Protein AF-A0A7C1CVV2-F1 (afdb_monomer_lite)

Foldseek 3Di:
DPVVVLQVVLCVVVVAHEAEDEDDDPPPFWAWKWDQDDRYIYIYGHCDDPPDPCPPVSVVVSSVCSSPPSFIWTWTDDPNDIDIGTDDPPPPDDPPD

pLDDT: mean 83.81, std 15.2, range [47.41, 96.69]

Radius of gyration: 14.9 Å; chains: 1; bounding box: 42×37×34 Å

Secondary structure (DSSP, 8-state):
--HHHHHHHHHHHHTSEEEEEE---S-TTEEEEEEE-SSEEEEEE----TT---HHHHHHHHHHHHHHH---EEEEEETTEEEEEE-----------

Sequence (97 aa):
MEIDRRIAHIEARLGKRLIVREVRTPERTLRGRVEVRASTVLIEYCAELPGYFWGYELLEELLDWVESTDRSACFYEHNGRLLRIPAIIVEPEGRDG

Structure (mmCIF, N/CA/C/O backbone):
data_AF-A0A7C1CVV2-F1
#
_entry.id   AF-A0A7C1CVV2-F1
#
loop_
_atom_site.group_PDB
_atom_site.id
_atom_site.type_symbol
_atom_site.label_atom_id
_atom_site.label_alt_id
_atom_site.label_comp_id
_atom_site.label_asym_id
_atom_site.label_entity_id
_atom_site.label_seq_id
_atom_site.pdbx_PDB_ins_code
_atom_site.Cartn_x
_atom_site.Cartn_y
_atom_site.Cartn_z
_atom_site.occupancy
_atom_site.B_iso_or_equiv
_atom_site.auth_seq_id
_atom_site.auth_comp_id
_atom_site.auth_asym_id
_atom_site.auth_atom_id
_atom_site.pdbx_PDB_model_num
ATOM 1 N N . MET A 1 1 ? 13.281 -10.717 7.517 1.00 55.81 1 MET A N 1
ATOM 2 C CA . MET A 1 1 ? 12.156 -11.293 8.287 1.00 55.81 1 MET A CA 1
ATOM 3 C C . MET A 1 1 ? 11.159 -11.799 7.266 1.00 55.81 1 MET A C 1
ATOM 5 O O . MET A 1 1 ? 10.868 -11.058 6.345 1.00 55.81 1 MET A O 1
ATOM 9 N N . GLU A 1 2 ? 10.734 -13.057 7.356 1.00 82.12 2 GLU A N 1
ATOM 10 C CA . GLU A 1 2 ? 9.747 -13.646 6.436 1.00 82.12 2 GLU A CA 1
ATOM 11 C C . GLU A 1 2 ? 8.489 -12.756 6.409 1.00 82.12 2 GLU A C 1
ATOM 13 O O . GLU A 1 2 ? 7.961 -12.443 7.480 1.00 82.12 2 GLU A O 1
ATOM 18 N N . ILE A 1 3 ? 8.076 -12.277 5.225 1.00 81.62 3 ILE A N 1
ATOM 19 C CA . ILE A 1 3 ? 6.982 -11.297 5.044 1.00 81.62 3 ILE A CA 1
ATOM 20 C C . ILE A 1 3 ? 5.730 -11.706 5.831 1.00 81.6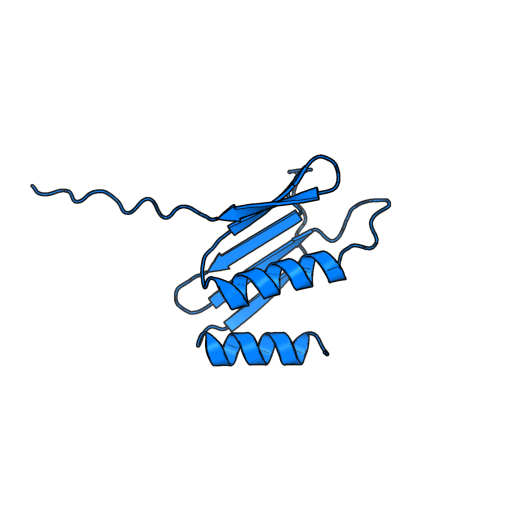2 3 ILE A C 1
ATOM 22 O O . ILE A 1 3 ? 5.109 -10.864 6.475 1.00 81.62 3 ILE A O 1
ATOM 26 N N . ASP A 1 4 ? 5.420 -13.000 5.870 1.00 86.31 4 ASP A N 1
ATOM 27 C CA . ASP A 1 4 ? 4.260 -13.540 6.582 1.00 86.31 4 ASP A CA 1
ATOM 28 C C . ASP A 1 4 ? 4.292 -13.256 8.089 1.00 86.31 4 ASP A C 1
ATOM 30 O O . ASP A 1 4 ? 3.272 -12.911 8.686 1.00 86.31 4 ASP A O 1
ATOM 34 N N . ARG A 1 5 ? 5.473 -13.315 8.722 1.00 90.88 5 ARG A N 1
ATOM 35 C CA . ARG A 1 5 ? 5.616 -12.967 10.148 1.00 90.88 5 ARG A CA 1
ATOM 36 C C . ARG A 1 5 ? 5.370 -11.487 10.385 1.00 90.88 5 ARG A C 1
ATOM 38 O O . ARG A 1 5 ? 4.797 -1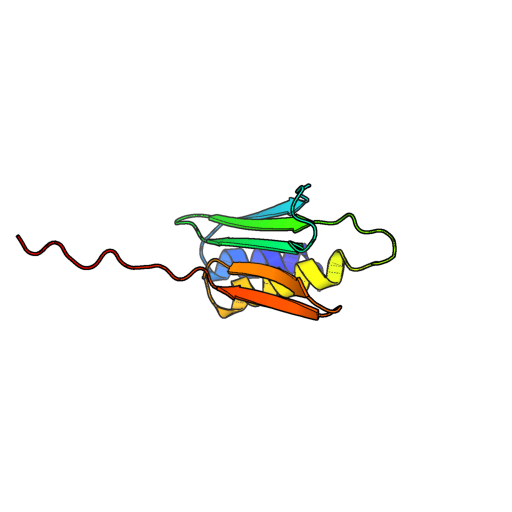1.112 11.406 1.00 90.88 5 ARG A O 1
ATOM 45 N N . ARG A 1 6 ? 5.815 -10.651 9.447 1.00 91.38 6 ARG A N 1
ATOM 46 C CA . ARG A 1 6 ? 5.622 -9.205 9.510 1.00 91.38 6 ARG A CA 1
ATOM 47 C C . ARG A 1 6 ? 4.149 -8.841 9.333 1.00 91.38 6 ARG A C 1
ATOM 49 O O . ARG A 1 6 ? 3.632 -8.040 10.104 1.00 91.38 6 ARG A O 1
ATOM 56 N N . ILE A 1 7 ? 3.463 -9.481 8.387 1.00 91.88 7 ILE A N 1
ATO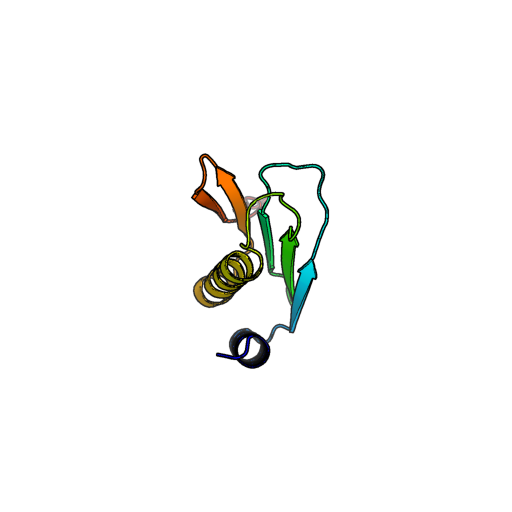M 57 C CA . ILE A 1 7 ? 2.017 -9.334 8.195 1.00 91.88 7 ILE A CA 1
ATOM 58 C C . ILE A 1 7 ? 1.278 -9.714 9.480 1.00 91.88 7 ILE A C 1
ATOM 60 O O . ILE A 1 7 ? 0.543 -8.886 10.010 1.00 91.88 7 ILE A O 1
ATOM 64 N N . ALA A 1 8 ? 1.544 -10.899 10.040 1.00 93.56 8 ALA A N 1
ATOM 65 C CA . ALA A 1 8 ? 0.898 -11.351 11.272 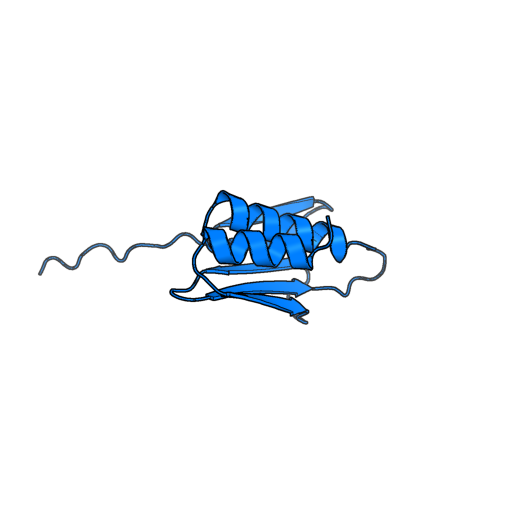1.00 93.56 8 ALA A CA 1
ATOM 66 C C . ALA A 1 8 ? 1.142 -10.396 12.457 1.00 93.56 8 ALA A C 1
ATOM 68 O O . ALA A 1 8 ? 0.238 -10.138 13.253 1.00 93.56 8 ALA A O 1
ATOM 69 N N . HIS A 1 9 ? 2.350 -9.832 12.564 1.00 93.75 9 HIS A N 1
ATOM 70 C CA . HIS A 1 9 ? 2.667 -8.827 13.578 1.00 93.75 9 HIS A CA 1
ATOM 71 C C . HIS A 1 9 ? 1.826 -7.554 13.414 1.00 93.75 9 HIS A C 1
ATOM 73 O O . HIS A 1 9 ? 1.240 -7.065 14.383 1.00 93.75 9 HIS A O 1
ATOM 79 N N . ILE A 1 10 ? 1.736 -7.031 12.190 1.00 93.50 10 ILE A N 1
ATOM 80 C CA . ILE A 1 10 ? 0.959 -5.825 11.895 1.00 93.50 10 ILE A CA 1
ATOM 81 C C . ILE A 1 10 ? -0.537 -6.074 12.134 1.00 93.50 10 ILE A C 1
ATOM 83 O O . ILE A 1 10 ? -1.195 -5.222 12.732 1.00 93.50 10 ILE A O 1
ATOM 87 N N . GLU A 1 11 ? -1.064 -7.236 11.735 1.00 95.44 11 GLU A N 1
ATOM 88 C CA . GLU A 1 11 ? -2.458 -7.620 11.988 1.00 95.44 11 GLU A CA 1
ATOM 89 C C . GLU A 1 11 ? -2.776 -7.646 13.486 1.00 95.44 11 GLU A C 1
ATOM 91 O O . GLU A 1 11 ? -3.760 -7.044 13.920 1.00 95.44 11 GLU A O 1
ATOM 96 N N . ALA A 1 12 ? -1.920 -8.286 14.290 1.00 94.56 12 ALA A N 1
ATOM 97 C CA . ALA A 1 12 ? -2.089 -8.363 15.739 1.00 94.56 12 ALA A CA 1
ATOM 98 C C . ALA A 1 12 ? -2.048 -6.980 16.405 1.00 94.56 12 ALA A C 1
ATOM 100 O O . ALA A 1 12 ? -2.830 -6.707 17.314 1.00 94.56 12 ALA A O 1
ATOM 101 N N . ARG A 1 13 ? -1.161 -6.093 15.937 1.00 94.00 13 ARG A N 1
ATOM 102 C CA . ARG A 1 13 ? -1.022 -4.728 16.460 1.00 94.00 13 ARG A CA 1
ATOM 103 C C . ARG A 1 13 ? -2.218 -3.841 16.109 1.00 94.00 13 ARG A C 1
ATOM 105 O O . ARG A 1 13 ? -2.649 -3.054 16.945 1.00 94.00 13 ARG A O 1
ATOM 112 N N . LEU A 1 14 ? -2.731 -3.940 14.882 1.00 92.31 14 LEU A N 1
ATOM 113 C CA . LEU A 1 14 ? -3.846 -3.115 14.408 1.00 92.31 14 LEU A CA 1
ATOM 114 C C . LEU A 1 14 ? -5.222 -3.681 14.776 1.00 92.31 14 LEU A C 1
ATOM 116 O O . LEU A 1 14 ? -6.209 -2.953 14.706 1.00 92.31 14 LEU A O 1
ATOM 120 N N . GLY A 1 15 ? -5.315 -4.973 15.105 1.00 95.12 15 GLY A N 1
ATOM 121 C CA . GLY A 1 15 ? -6.597 -5.669 15.244 1.00 95.12 15 GLY A CA 1
ATOM 122 C C . GLY A 1 15 ? -7.379 -5.750 13.925 1.00 95.12 15 GLY A C 1
ATOM 123 O O . GLY A 1 15 ? -8.600 -5.899 13.936 1.00 95.12 15 GLY A O 1
ATOM 124 N N . LYS A 1 16 ? -6.689 -5.618 12.785 1.00 95.06 16 LYS A N 1
ATOM 125 C CA . LYS A 1 16 ? -7.260 -5.602 11.431 1.00 95.06 16 LYS A CA 1
ATOM 126 C C . LYS A 1 16 ? -6.590 -6.672 10.590 1.00 95.06 16 LYS A C 1
ATOM 128 O O . LYS A 1 16 ? -5.390 -6.889 10.715 1.00 95.06 16 LYS A O 1
ATOM 133 N N . ARG A 1 17 ? -7.343 -7.282 9.677 1.00 96.31 17 ARG A N 1
ATOM 134 C CA . ARG A 1 17 ? -6.779 -8.226 8.708 1.00 96.31 17 ARG A CA 1
ATOM 135 C C . ARG A 1 17 ? -6.055 -7.483 7.588 1.00 96.31 17 ARG A C 1
ATOM 137 O O . ARG A 1 17 ? -6.625 -6.559 7.008 1.00 96.31 17 ARG A O 1
ATOM 144 N N . LEU A 1 18 ? -4.851 -7.908 7.238 1.00 95.62 18 LEU A N 1
ATOM 145 C CA . LEU A 1 18 ? -4.099 -7.398 6.100 1.00 95.62 18 LEU A CA 1
ATOM 146 C C . LEU A 1 18 ? -4.418 -8.242 4.864 1.00 95.62 18 LEU A C 1
ATOM 148 O O . LEU A 1 18 ? -4.360 -9.470 4.880 1.00 95.62 18 LEU A O 1
ATOM 152 N N . ILE A 1 19 ? -4.768 -7.573 3.771 1.00 94.81 19 ILE A N 1
ATOM 153 C CA . ILE A 1 19 ? -4.990 -8.198 2.469 1.00 94.81 19 ILE A CA 1
ATOM 154 C C . ILE A 1 19 ? -3.971 -7.593 1.518 1.00 94.81 19 ILE A C 1
ATOM 156 O O . ILE A 1 19 ? -4.076 -6.419 1.179 1.00 94.81 19 ILE A O 1
ATOM 160 N N . VAL A 1 20 ? -2.996 -8.390 1.096 1.00 92.19 20 VAL A N 1
ATOM 161 C CA . VAL A 1 20 ? -1.954 -7.973 0.155 1.00 92.19 20 VAL A CA 1
ATOM 162 C C . VAL A 1 20 ? -2.268 -8.573 -1.209 1.00 92.19 20 VAL A C 1
ATOM 164 O O . VAL A 1 20 ? -2.480 -9.782 -1.312 1.00 92.19 20 VAL A O 1
ATOM 167 N N . ARG A 1 21 ? -2.322 -7.748 -2.257 1.00 91.31 21 ARG A N 1
ATOM 168 C CA . ARG A 1 21 ? -2.514 -8.240 -3.625 1.00 91.31 21 ARG A CA 1
ATOM 169 C C . ARG A 1 21 ? -1.778 -7.417 -4.665 1.00 91.31 21 ARG A C 1
ATOM 171 O O . ARG A 1 21 ? -1.652 -6.199 -4.552 1.00 91.31 21 ARG A O 1
ATOM 178 N N . GLU A 1 22 ? -1.375 -8.103 -5.719 1.00 89.75 22 GLU A N 1
ATOM 179 C CA . GLU A 1 22 ? -0.901 -7.464 -6.934 1.00 89.75 22 GLU A CA 1
ATOM 180 C C . GLU A 1 22 ? -2.085 -6.920 -7.747 1.00 89.75 22 GLU A C 1
ATOM 182 O O . GLU A 1 22 ? -3.140 -7.557 -7.839 1.00 89.75 22 GLU A O 1
ATOM 187 N N . VAL A 1 23 ? -1.916 -5.741 -8.345 1.00 88.88 23 VAL A N 1
ATOM 188 C CA . VAL A 1 23 ? -2.901 -5.121 -9.235 1.00 88.88 23 VAL A CA 1
ATOM 189 C C . VAL A 1 23 ? -2.254 -4.631 -10.525 1.00 88.88 23 VAL A C 1
ATOM 191 O O . VAL A 1 23 ? -1.090 -4.236 -10.557 1.00 88.88 23 VAL A O 1
ATOM 194 N N . ARG A 1 24 ? -3.050 -4.607 -11.597 1.00 86.19 24 ARG A N 1
ATOM 195 C CA . ARG A 1 24 ? -2.712 -3.933 -12.853 1.00 86.19 24 ARG A CA 1
ATOM 196 C C . ARG A 1 24 ? -3.537 -2.662 -12.971 1.00 86.19 24 ARG A C 1
ATOM 198 O O . ARG A 1 24 ? -4.751 -2.691 -12.779 1.00 86.19 24 ARG A O 1
ATOM 205 N N . THR A 1 25 ? -2.884 -1.561 -13.314 1.00 84.81 25 THR A N 1
ATOM 206 C CA . THR A 1 25 ? -3.513 -0.244 -13.457 1.00 84.81 25 THR A CA 1
ATOM 207 C C . THR A 1 25 ? -3.022 0.442 -14.734 1.00 84.81 25 THR A C 1
ATOM 209 O O . THR A 1 25 ? -1.852 0.294 -15.089 1.00 84.81 25 THR A O 1
ATOM 212 N N . PRO A 1 26 ? -3.880 1.198 -15.446 1.00 85.12 26 PRO A N 1
ATOM 213 C CA . PRO A 1 26 ? -3.436 2.048 -16.550 1.00 85.12 26 PRO A CA 1
ATOM 214 C C . PRO A 1 26 ? -2.626 3.271 -16.077 1.00 85.12 26 PRO A C 1
ATOM 216 O O . PRO A 1 26 ? -1.969 3.924 -16.891 1.00 85.12 26 PRO A O 1
ATOM 219 N N . GLU A 1 27 ? -2.665 3.604 -14.782 1.00 88.19 27 GLU A N 1
ATOM 220 C CA . GLU A 1 27 ? -1.932 4.733 -14.212 1.00 88.19 27 GLU A CA 1
ATOM 221 C C . GLU A 1 27 ? -0.437 4.416 -14.077 1.00 88.19 27 GLU A C 1
ATOM 223 O O . GLU A 1 27 ? 0.003 3.720 -13.167 1.00 88.19 27 GLU A O 1
ATOM 228 N N . ARG A 1 28 ? 0.365 4.956 -14.998 1.00 84.50 28 ARG A N 1
ATOM 229 C CA . ARG A 1 28 ? 1.780 4.577 -15.166 1.00 84.50 28 ARG A CA 1
ATOM 230 C C . ARG A 1 28 ? 2.679 4.884 -13.973 1.00 84.50 28 ARG A C 1
ATOM 232 O O . ARG A 1 28 ? 3.714 4.235 -13.820 1.00 84.50 28 ARG A O 1
ATOM 239 N N . THR A 1 29 ? 2.332 5.892 -13.183 1.00 89.31 29 THR A N 1
ATOM 240 C CA . THR A 1 29 ? 3.123 6.337 -12.032 1.00 89.31 29 THR A CA 1
ATOM 241 C C . THR A 1 29 ? 2.659 5.695 -10.737 1.00 89.31 29 THR A C 1
ATOM 243 O O . THR A 1 29 ? 3.437 5.673 -9.791 1.00 89.31 29 THR A O 1
ATOM 246 N N . LEU A 1 30 ? 1.441 5.147 -10.666 1.00 90.81 30 LEU A N 1
ATOM 247 C CA . LEU A 1 30 ? 0.982 4.459 -9.466 1.00 90.81 30 LEU A CA 1
ATOM 248 C C . LEU A 1 30 ? 1.834 3.205 -9.252 1.00 90.81 30 LEU A C 1
ATOM 250 O O . LEU A 1 30 ? 2.081 2.416 -10.167 1.00 90.81 30 LEU A O 1
ATOM 254 N N . ARG A 1 31 ? 2.325 3.048 -8.027 1.00 90.75 31 ARG A N 1
ATOM 255 C CA . ARG A 1 31 ? 3.117 1.891 -7.603 1.00 90.75 31 ARG A CA 1
ATOM 256 C C . ARG A 1 31 ? 2.340 1.059 -6.609 1.00 90.75 31 ARG A C 1
ATOM 258 O O . ARG A 1 31 ? 2.260 -0.151 -6.775 1.00 90.75 31 ARG A O 1
ATOM 265 N N . GLY A 1 32 ? 1.694 1.693 -5.642 1.00 92.88 32 GLY A N 1
ATOM 266 C CA . GLY A 1 32 ? 0.870 0.975 -4.688 1.00 92.88 32 GLY A CA 1
ATOM 267 C C . GLY A 1 32 ? -0.090 1.869 -3.934 1.00 92.88 32 GLY A C 1
ATOM 268 O O . GLY A 1 32 ? -0.085 3.093 -4.063 1.00 92.88 32 GLY A O 1
ATOM 269 N N . ARG A 1 33 ? -0.936 1.229 -3.146 1.00 95.00 33 ARG A N 1
ATOM 270 C CA . ARG A 1 33 ? -1.980 1.859 -2.356 1.00 95.00 33 ARG A CA 1
ATOM 271 C C . ARG A 1 33 ? -2.150 1.093 -1.062 1.00 95.00 33 ARG A C 1
ATOM 273 O O . ARG A 1 33 ? -2.185 -0.134 -1.052 1.00 95.00 33 ARG A O 1
ATOM 280 N N . VAL A 1 34 ? -2.343 1.849 0.005 1.00 96.69 34 VAL A N 1
ATOM 281 C CA . VAL A 1 34 ? -2.842 1.368 1.284 1.00 96.69 34 VAL A CA 1
ATOM 282 C C . VAL A 1 34 ? -4.226 1.962 1.485 1.00 96.69 34 VAL A C 1
ATOM 284 O O . VAL A 1 34 ? -4.402 3.180 1.440 1.00 96.69 34 VAL A O 1
ATOM 287 N N . GLU A 1 35 ? -5.209 1.111 1.740 1.00 96.38 35 GLU A N 1
ATOM 288 C CA . GLU A 1 35 ? -6.538 1.519 2.170 1.00 96.38 35 GLU A CA 1
ATOM 289 C C . GLU A 1 35 ? -6.850 0.901 3.530 1.00 96.38 35 GLU A C 1
ATOM 291 O O . GLU A 1 35 ? -7.046 -0.309 3.663 1.00 96.38 35 GLU A O 1
ATOM 296 N N . VAL A 1 36 ? -6.918 1.751 4.547 1.00 94.19 36 VAL A N 1
ATOM 297 C CA . VAL A 1 36 ? -7.321 1.368 5.895 1.00 94.19 36 VAL A CA 1
ATOM 298 C C . VAL A 1 36 ? -8.837 1.473 6.005 1.00 94.19 36 VAL A C 1
ATOM 300 O O . VAL A 1 36 ? -9.422 2.537 5.808 1.00 94.19 36 VAL A O 1
ATOM 303 N N . ARG A 1 37 ? -9.476 0.350 6.332 1.00 93.75 37 ARG A N 1
ATOM 304 C CA . ARG A 1 37 ? -10.910 0.238 6.623 1.00 93.75 37 ARG A CA 1
ATOM 305 C C . ARG A 1 37 ? -11.117 -0.127 8.094 1.00 93.75 37 ARG A C 1
ATOM 307 O O . ARG A 1 37 ? -10.159 -0.305 8.844 1.00 93.75 37 ARG A O 1
ATOM 314 N N . ALA A 1 38 ? -12.379 -0.272 8.499 1.00 91.00 38 ALA A N 1
ATOM 315 C CA . ALA A 1 38 ? -12.744 -0.586 9.881 1.00 91.00 38 ALA A CA 1
ATOM 316 C C . ALA A 1 38 ? -12.124 -1.902 10.394 1.00 91.00 38 ALA A C 1
ATOM 318 O O . ALA A 1 38 ? -11.570 -1.924 11.487 1.00 91.00 38 ALA A O 1
ATOM 319 N N . SER A 1 39 ? -12.182 -2.984 9.608 1.00 94.38 39 SER A N 1
ATOM 320 C CA . SER A 1 39 ? -11.713 -4.325 10.014 1.00 94.38 39 SER A CA 1
ATOM 321 C C . SER A 1 39 ? -10.571 -4.882 9.162 1.00 94.38 39 SER A C 1
ATOM 323 O O . SER A 1 39 ? -10.048 -5.963 9.441 1.00 94.38 39 SER A O 1
ATOM 325 N N . THR A 1 40 ? -10.179 -4.167 8.109 1.00 96.50 40 THR A N 1
ATOM 326 C CA . THR A 1 40 ? -9.190 -4.639 7.137 1.00 96.50 40 THR A CA 1
ATOM 327 C C . THR A 1 40 ? -8.270 -3.516 6.692 1.00 96.50 40 THR A C 1
ATOM 329 O O . THR A 1 40 ? -8.718 -2.382 6.531 1.00 96.50 40 THR A O 1
ATOM 332 N N . VAL A 1 41 ? -7.025 -3.854 6.382 1.00 96.62 41 VAL A N 1
ATOM 333 C CA . VAL A 1 41 ? -6.097 -3.006 5.635 1.00 96.62 41 VAL A CA 1
ATOM 334 C C . VAL A 1 41 ? -5.837 -3.674 4.290 1.00 96.62 41 VAL A C 1
ATOM 336 O O . VAL A 1 41 ? -5.343 -4.798 4.237 1.00 96.62 41 VAL A O 1
ATOM 339 N N . LEU A 1 42 ? -6.201 -3.000 3.203 1.00 96.31 42 LEU A N 1
ATOM 340 C CA . LEU A 1 42 ? -5.938 -3.463 1.845 1.00 96.31 42 LEU A CA 1
ATOM 341 C C . LEU A 1 42 ? -4.642 -2.823 1.344 1.00 96.31 42 LEU A C 1
ATOM 343 O O . LEU A 1 42 ? -4.535 -1.599 1.295 1.00 96.31 42 LEU A O 1
ATOM 347 N N . ILE A 1 43 ? -3.680 -3.656 0.964 1.00 94.88 43 ILE A N 1
ATOM 348 C CA . ILE A 1 43 ? -2.421 -3.263 0.340 1.00 94.88 43 ILE A CA 1
ATOM 349 C C . ILE A 1 43 ? -2.441 -3.764 -1.100 1.00 94.88 43 ILE A C 1
ATOM 351 O O . ILE A 1 43 ? -2.499 -4.967 -1.359 1.00 94.88 43 ILE A O 1
ATOM 355 N N . GLU A 1 44 ? -2.388 -2.830 -2.038 1.00 93.94 44 GLU A N 1
ATOM 356 C CA . GLU A 1 44 ? -2.312 -3.109 -3.468 1.00 93.94 44 GLU A CA 1
ATOM 357 C C . GLU A 1 44 ? -0.975 -2.618 -4.003 1.00 93.94 44 GLU A C 1
ATOM 359 O O . GLU A 1 44 ? -0.561 -1.501 -3.693 1.00 93.94 44 GLU A O 1
ATOM 364 N N . TYR A 1 45 ? -0.303 -3.426 -4.818 1.00 90.69 45 TYR A N 1
ATOM 365 C CA . TYR A 1 45 ? 0.962 -3.043 -5.444 1.00 90.69 45 TYR A CA 1
ATOM 366 C C . TYR A 1 45 ? 1.018 -3.492 -6.905 1.00 90.69 45 TYR A C 1
ATOM 368 O O . TYR A 1 45 ? 0.408 -4.487 -7.287 1.00 90.69 45 TYR A O 1
ATOM 376 N N . CYS A 1 46 ? 1.741 -2.749 -7.737 1.00 88.06 46 CYS A N 1
ATOM 377 C CA . CYS A 1 46 ? 1.935 -3.058 -9.151 1.00 88.06 46 CYS A CA 1
ATOM 378 C C . CYS A 1 46 ? 3.288 -3.761 -9.326 1.00 88.06 46 CYS A C 1
ATOM 380 O O . CYS A 1 46 ? 4.322 -3.121 -9.137 1.00 88.06 46 CYS A O 1
ATOM 382 N N . ALA A 1 47 ? 3.305 -5.053 -9.676 1.00 71.75 47 ALA A N 1
ATOM 383 C CA . ALA A 1 47 ? 4.560 -5.800 -9.845 1.00 71.75 47 ALA A CA 1
ATOM 384 C C . ALA A 1 47 ? 5.211 -5.620 -11.230 1.00 71.75 47 ALA A C 1
ATOM 386 O O . ALA A 1 47 ? 6.395 -5.908 -11.400 1.00 71.75 47 ALA A O 1
ATOM 387 N N . GLU A 1 48 ? 4.463 -5.143 -12.228 1.00 67.12 48 GLU A N 1
ATOM 388 C CA . GLU A 1 48 ? 4.933 -5.076 -13.613 1.00 67.12 48 GLU A CA 1
ATOM 389 C C . GLU A 1 48 ? 5.528 -3.707 -13.972 1.00 67.12 48 GLU A C 1
ATOM 391 O O . GLU A 1 48 ? 4.805 -2.765 -14.295 1.00 67.12 48 GLU A O 1
ATOM 396 N N . LEU A 1 49 ? 6.863 -3.629 -14.024 1.00 55.81 49 LEU A N 1
ATOM 397 C CA . LEU A 1 49 ? 7.589 -2.674 -14.868 1.00 55.81 49 LEU A CA 1
ATOM 398 C C . LEU A 1 49 ? 8.825 -3.337 -15.492 1.00 55.81 49 LEU A C 1
ATOM 400 O O . LEU A 1 49 ? 9.635 -3.926 -14.772 1.00 55.81 49 LEU A O 1
ATOM 404 N N . PRO A 1 50 ? 9.041 -3.198 -16.811 1.00 47.41 50 PRO A N 1
ATOM 405 C CA . PRO A 1 50 ? 10.301 -3.583 -17.433 1.00 47.41 50 PRO A CA 1
ATOM 406 C C . PRO A 1 50 ? 11.470 -2.812 -16.798 1.00 47.41 50 PRO A C 1
ATOM 408 O O . PRO A 1 50 ? 11.480 -1.583 -16.808 1.00 47.41 50 PRO A O 1
ATOM 411 N N . GLY A 1 51 ? 12.459 -3.529 -16.257 1.00 50.50 51 GLY A N 1
ATOM 412 C CA . GLY A 1 51 ? 13.713 -2.952 -15.750 1.00 50.50 51 GLY A CA 1
ATOM 413 C C . GLY A 1 51 ? 13.786 -2.686 -14.242 1.00 50.50 51 GLY A C 1
ATOM 414 O O . GLY A 1 51 ? 14.852 -2.307 -13.766 1.00 50.50 51 GLY A O 1
ATOM 415 N N . TYR A 1 52 ? 12.713 -2.928 -13.480 1.00 52.50 52 TYR A N 1
ATOM 416 C CA . TYR A 1 52 ? 12.690 -2.723 -12.028 1.00 52.50 52 TYR A CA 1
ATOM 417 C C . TYR A 1 52 ? 12.399 -4.046 -11.293 1.00 52.50 52 TYR A C 1
ATOM 419 O O . TYR A 1 52 ? 11.268 -4.511 -11.254 1.00 52.50 52 TYR A O 1
ATOM 427 N N . PHE A 1 53 ? 13.412 -4.628 -10.640 1.00 52.22 53 PHE A N 1
ATOM 428 C CA . PHE A 1 53 ? 13.293 -5.754 -9.690 1.00 52.22 53 PHE A CA 1
ATOM 429 C C . PHE A 1 53 ? 12.640 -5.359 -8.333 1.00 52.22 53 PHE A C 1
ATOM 431 O O . PHE A 1 53 ? 12.996 -5.888 -7.286 1.00 52.22 53 PHE A O 1
ATOM 438 N N . TRP A 1 54 ? 11.684 -4.424 -8.323 1.00 57.06 54 TRP A N 1
ATOM 439 C CA . TRP A 1 54 ? 11.269 -3.676 -7.118 1.00 57.06 54 TRP A CA 1
ATOM 440 C C . TRP A 1 54 ? 9.997 -4.195 -6.423 1.00 57.06 54 TRP A C 1
ATOM 442 O O . TRP A 1 54 ? 9.413 -3.496 -5.597 1.00 57.06 54 TRP A O 1
ATOM 452 N N . GLY A 1 55 ? 9.541 -5.417 -6.720 1.00 64.12 55 GLY A N 1
ATOM 453 C CA . GLY A 1 55 ? 8.331 -5.965 -6.086 1.00 64.12 55 GLY A CA 1
ATOM 454 C C . GLY A 1 55 ? 8.452 -6.092 -4.561 1.00 64.12 55 GLY A C 1
ATOM 455 O O . GLY A 1 55 ? 7.498 -5.821 -3.836 1.00 64.12 55 GLY A O 1
ATOM 456 N N . TYR A 1 56 ? 9.643 -6.453 -4.076 1.00 72.69 56 TYR A N 1
ATOM 457 C CA . TYR A 1 56 ? 9.904 -6.658 -2.651 1.00 72.69 56 TYR A CA 1
ATOM 458 C C . TYR A 1 56 ? 10.085 -5.330 -1.891 1.00 72.69 56 TYR A C 1
ATOM 460 O O . TYR A 1 56 ? 9.436 -5.126 -0.871 1.00 72.69 56 TYR A O 1
ATOM 468 N N . GLU A 1 57 ? 10.876 -4.391 -2.425 1.00 83.06 57 GLU A N 1
ATOM 469 C CA . GLU A 1 57 ? 11.121 -3.079 -1.796 1.00 83.06 57 GLU A CA 1
ATOM 470 C C . GLU A 1 57 ? 9.840 -2.239 -1.692 1.00 83.06 57 GLU A C 1
ATOM 472 O O . GLU A 1 57 ? 9.565 -1.632 -0.660 1.00 83.06 57 GLU A O 1
ATOM 477 N N . LEU A 1 58 ? 8.997 -2.250 -2.730 1.00 87.25 58 LEU A N 1
ATOM 478 C CA . LEU A 1 5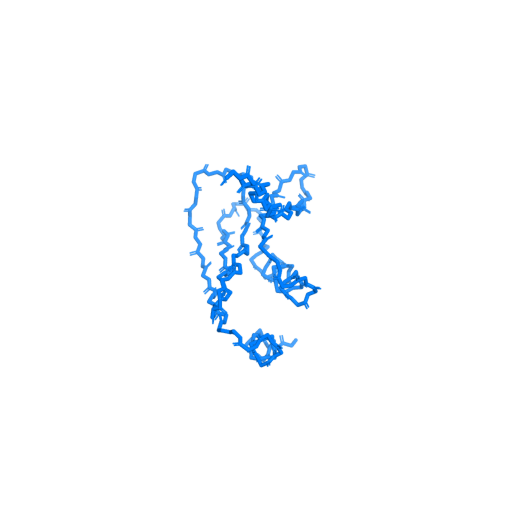8 ? 7.711 -1.555 -2.688 1.00 87.25 58 LEU A CA 1
ATOM 479 C C . LEU A 1 58 ? 6.779 -2.133 -1.615 1.00 87.25 58 LEU A C 1
ATOM 481 O O . LEU A 1 58 ? 6.094 -1.380 -0.923 1.00 87.25 58 LEU A O 1
ATOM 485 N N . LEU A 1 59 ? 6.731 -3.460 -1.481 1.00 87.88 59 LEU A N 1
ATOM 486 C CA . LEU A 1 59 ? 5.903 -4.101 -0.467 1.00 87.88 59 LEU A CA 1
ATOM 487 C C . LEU A 1 59 ? 6.398 -3.775 0.948 1.00 87.88 59 LEU A C 1
ATOM 489 O O . LEU A 1 59 ? 5.574 -3.521 1.825 1.00 87.88 59 LEU A O 1
ATOM 493 N N . GLU A 1 60 ? 7.713 -3.722 1.170 1.00 89.75 60 GLU A N 1
ATOM 494 C CA . GLU A 1 60 ? 8.275 -3.287 2.453 1.00 89.75 60 GLU A CA 1
ATOM 495 C C . GLU A 1 60 ? 7.858 -1.856 2.805 1.00 89.75 60 GLU A C 1
ATOM 497 O O . GLU A 1 60 ? 7.402 -1.626 3.923 1.00 89.75 60 GLU A O 1
ATOM 502 N N . GLU A 1 61 ? 7.897 -0.937 1.841 1.00 91.44 61 GLU A N 1
ATOM 503 C CA . GLU A 1 61 ? 7.498 0.463 2.034 1.00 91.44 61 GLU A CA 1
ATOM 504 C C . GLU A 1 61 ? 6.002 0.631 2.339 1.00 91.44 61 GLU A C 1
ATOM 506 O O . GLU A 1 61 ? 5.593 1.467 3.152 1.00 91.44 61 GLU A O 1
ATOM 511 N N . LEU A 1 62 ? 5.160 -0.185 1.701 1.00 93.00 62 LEU A N 1
ATOM 512 C CA . LEU A 1 62 ? 3.725 -0.225 1.983 1.00 93.00 62 LEU A CA 1
ATOM 513 C C . LEU A 1 62 ? 3.459 -0.758 3.399 1.00 93.00 62 LEU A C 1
ATOM 515 O O . LEU A 1 62 ? 2.618 -0.212 4.116 1.00 93.00 62 LEU A O 1
ATOM 519 N N . LEU A 1 63 ? 4.188 -1.796 3.820 1.00 92.75 63 LEU A N 1
ATOM 520 C CA . LEU A 1 63 ? 4.085 -2.353 5.170 1.00 92.75 63 LEU A CA 1
ATOM 521 C C . LEU A 1 63 ? 4.608 -1.372 6.231 1.00 92.75 63 LEU A C 1
ATOM 523 O O . LEU A 1 63 ? 3.935 -1.197 7.244 1.00 92.75 63 LEU A O 1
ATOM 527 N N . ASP A 1 64 ? 5.723 -0.675 5.981 1.00 93.62 64 ASP A N 1
ATOM 528 C CA . ASP A 1 64 ? 6.276 0.369 6.864 1.00 93.62 64 ASP A CA 1
ATOM 529 C C . ASP A 1 64 ? 5.250 1.475 7.136 1.00 93.62 64 ASP A C 1
ATOM 531 O O . ASP A 1 64 ? 5.092 1.961 8.262 1.00 93.62 64 ASP A O 1
ATOM 535 N N . TRP A 1 65 ? 4.513 1.872 6.099 1.00 94.62 65 TRP A N 1
ATOM 536 C CA . TRP A 1 65 ? 3.486 2.898 6.207 1.00 94.62 65 TRP A CA 1
ATOM 537 C C . TRP A 1 65 ? 2.306 2.469 7.080 1.00 94.62 65 TRP A C 1
ATOM 539 O O . TRP A 1 65 ? 1.864 3.231 7.949 1.00 94.62 65 TRP A O 1
ATOM 549 N N . VAL A 1 66 ? 1.808 1.248 6.868 1.00 94.12 66 VAL A N 1
ATOM 550 C CA . VAL A 1 66 ? 0.739 0.654 7.688 1.00 94.12 66 VAL A CA 1
ATOM 551 C C . VAL A 1 66 ? 1.205 0.490 9.132 1.00 94.12 66 VAL A C 1
ATOM 553 O O . VAL A 1 66 ? 0.456 0.756 10.076 1.00 94.12 66 VAL A O 1
ATOM 556 N N . GLU A 1 67 ? 2.463 0.094 9.311 1.00 92.81 67 GLU A N 1
ATOM 557 C CA . GLU A 1 67 ? 3.095 -0.042 10.614 1.00 92.81 67 GLU A CA 1
ATOM 558 C C . GLU A 1 67 ? 3.132 1.297 11.369 1.00 92.81 67 GLU A C 1
ATOM 560 O O . GLU A 1 67 ? 2.804 1.362 12.554 1.00 92.81 67 GLU A O 1
ATOM 565 N N . SER A 1 68 ? 3.412 2.389 10.659 1.00 91.56 68 SER A N 1
ATOM 566 C CA . SER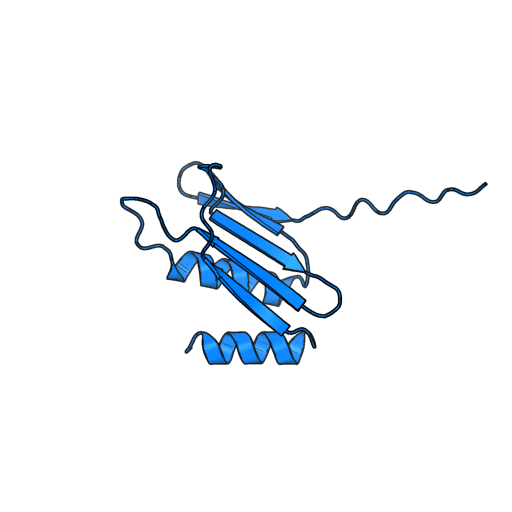 A 1 68 ? 3.659 3.696 11.272 1.00 91.56 68 SER A CA 1
ATOM 567 C C . SER A 1 68 ? 2.418 4.574 11.460 1.00 91.56 68 SER A C 1
ATOM 569 O O . SER A 1 68 ? 2.407 5.400 12.371 1.00 91.56 68 SER A O 1
ATOM 571 N N . THR A 1 69 ? 1.392 4.464 10.604 1.00 84.62 69 THR A N 1
ATOM 572 C CA . THR A 1 69 ? 0.378 5.537 10.492 1.00 84.62 69 THR A CA 1
ATOM 573 C C . THR A 1 69 ? -1.081 5.124 10.683 1.00 84.62 69 THR A C 1
ATOM 575 O O . THR A 1 69 ? -1.894 6.014 10.920 1.00 84.62 69 THR A O 1
ATOM 578 N N . ASP A 1 70 ? -1.434 3.834 10.565 1.00 85.75 70 ASP A N 1
ATOM 579 C CA . ASP A 1 70 ? -2.831 3.340 10.457 1.00 85.75 70 ASP A CA 1
ATOM 580 C C . ASP A 1 70 ? -3.719 4.200 9.521 1.00 85.75 70 ASP A C 1
ATOM 582 O O . ASP A 1 70 ? -4.921 4.362 9.732 1.00 85.75 70 ASP A O 1
ATOM 586 N N . ARG A 1 71 ? -3.127 4.790 8.470 1.00 92.12 71 ARG A N 1
ATOM 587 C CA . ARG A 1 71 ? -3.803 5.685 7.518 1.00 92.12 71 ARG A CA 1
ATOM 588 C C . ARG A 1 71 ? -3.708 5.161 6.094 1.00 92.12 71 ARG A C 1
ATOM 590 O O . ARG A 1 71 ? -2.727 4.530 5.707 1.00 92.12 71 ARG A O 1
ATOM 597 N N . SER A 1 72 ? -4.711 5.490 5.288 1.00 95.44 72 SER A N 1
ATOM 598 C CA . SER A 1 72 ? -4.683 5.243 3.846 1.00 95.44 72 SER A CA 1
ATOM 599 C C . SER A 1 72 ? -3.671 6.160 3.147 1.00 95.44 72 SER A C 1
ATOM 601 O O . SER A 1 72 ? -3.471 7.303 3.564 1.00 95.44 72 SER A O 1
ATOM 603 N N . ALA A 1 73 ? -3.050 5.676 2.074 1.00 96.56 73 ALA A N 1
ATOM 604 C CA . ALA A 1 73 ? -2.121 6.441 1.245 1.00 96.56 73 ALA A CA 1
ATOM 605 C C . ALA A 1 73 ? -1.971 5.837 -0.156 1.00 96.56 73 ALA A C 1
ATOM 607 O O . ALA A 1 73 ? -2.175 4.640 -0.356 1.00 96.56 73 ALA A O 1
ATOM 608 N N . CYS A 1 74 ? -1.545 6.663 -1.107 1.00 95.19 74 CYS A N 1
ATOM 609 C CA . CYS A 1 74 ? -1.128 6.241 -2.440 1.00 95.19 74 CYS A CA 1
ATOM 610 C C . CYS A 1 74 ? 0.376 6.465 -2.621 1.00 95.19 74 CYS A C 1
ATOM 612 O O . CYS A 1 74 ? 0.942 7.437 -2.118 1.00 95.19 74 CYS A O 1
ATOM 614 N N . PHE A 1 75 ? 1.014 5.564 -3.359 1.00 93.56 75 PHE A N 1
ATOM 615 C CA . PHE A 1 75 ? 2.447 5.550 -3.606 1.00 93.56 75 PHE A CA 1
ATOM 616 C C . PHE A 1 75 ? 2.690 5.686 -5.100 1.00 93.56 75 PHE A C 1
ATOM 618 O O . PHE A 1 75 ? 2.229 4.853 -5.883 1.00 93.56 75 PHE A O 1
ATOM 625 N N . TYR A 1 76 ? 3.428 6.718 -5.488 1.00 91.44 76 TYR A N 1
ATOM 626 C CA . TYR A 1 76 ? 3.693 7.061 -6.878 1.00 91.44 76 TYR A CA 1
ATOM 627 C C . TYR A 1 76 ? 5.186 7.072 -7.151 1.00 91.44 76 TYR A C 1
ATOM 629 O O . TYR A 1 76 ? 5.965 7.525 -6.323 1.00 91.44 76 TYR A O 1
ATOM 637 N N . GLU A 1 77 ? 5.598 6.631 -8.328 1.00 89.50 77 GLU A N 1
ATOM 638 C CA . GLU A 1 77 ? 6.942 6.897 -8.814 1.00 89.50 77 GLU A CA 1
ATOM 639 C C . GLU A 1 77 ? 6.987 8.251 -9.519 1.00 89.50 77 GLU A C 1
ATOM 641 O O . GLU A 1 77 ? 6.134 8.581 -10.346 1.00 89.50 77 GLU A O 1
ATOM 646 N N . HIS A 1 78 ? 7.993 9.036 -9.156 1.00 88.69 78 HIS A N 1
ATOM 647 C CA . HIS A 1 78 ? 8.287 10.322 -9.752 1.00 88.69 78 HIS A CA 1
ATOM 648 C C . HIS A 1 78 ? 9.801 10.518 -9.810 1.00 88.69 78 HIS A C 1
ATOM 650 O O . HIS A 1 78 ? 10.465 10.596 -8.773 1.00 88.69 78 HIS A O 1
ATOM 656 N N . ASN A 1 79 ? 10.349 10.618 -11.023 1.00 87.62 79 ASN A N 1
ATOM 657 C CA . ASN A 1 79 ? 11.783 10.790 -11.273 1.00 87.62 79 ASN A CA 1
ATOM 658 C C . ASN A 1 79 ? 12.646 9.716 -10.580 1.00 87.62 79 ASN A C 1
ATOM 660 O O . ASN A 1 79 ? 13.674 10.026 -9.975 1.00 87.62 79 ASN A O 1
ATOM 664 N N . GLY A 1 80 ? 12.205 8.456 -10.624 1.00 83.62 80 GLY A N 1
ATOM 665 C CA . GLY A 1 80 ? 12.912 7.327 -10.016 1.00 83.62 80 GLY A CA 1
ATOM 666 C C . GLY A 1 80 ? 12.833 7.280 -8.488 1.00 83.62 80 GLY A C 1
ATOM 667 O O . GLY A 1 80 ? 13.591 6.543 -7.863 1.00 83.62 80 GLY A O 1
ATOM 668 N N . ARG A 1 81 ? 11.943 8.065 -7.871 1.00 84.25 81 ARG A N 1
ATOM 669 C CA . ARG A 1 81 ? 11.704 8.067 -6.422 1.00 84.25 81 ARG A CA 1
ATOM 670 C C . ARG A 1 81 ? 10.263 7.710 -6.105 1.00 84.25 81 ARG A C 1
ATOM 672 O O . ARG A 1 81 ? 9.357 8.073 -6.849 1.00 84.25 81 ARG A O 1
ATOM 679 N N . LEU A 1 82 ? 10.059 7.058 -4.964 1.00 87.44 82 LEU A N 1
ATOM 680 C CA . LEU A 1 82 ? 8.736 6.726 -4.447 1.00 87.44 82 LEU A CA 1
ATOM 681 C C . LEU A 1 82 ? 8.194 7.885 -3.595 1.00 87.44 82 LEU A C 1
ATOM 683 O O . LEU A 1 82 ? 8.689 8.159 -2.502 1.00 87.44 82 LEU A O 1
ATOM 687 N N . LEU A 1 83 ? 7.177 8.571 -4.102 1.00 91.31 83 LEU A N 1
ATOM 688 C CA . LEU A 1 83 ? 6.404 9.580 -3.387 1.00 91.31 83 LEU A CA 1
ATOM 689 C C . LEU A 1 83 ? 5.228 8.926 -2.664 1.00 91.31 83 LEU A C 1
ATOM 691 O O . LEU A 1 83 ? 4.553 8.065 -3.223 1.00 91.31 83 LEU A O 1
ATOM 695 N N . ARG A 1 84 ? 4.956 9.377 -1.438 1.00 92.44 84 ARG A N 1
ATOM 696 C CA . ARG A 1 84 ? 3.863 8.885 -0.587 1.00 92.44 84 ARG A CA 1
ATOM 697 C C . ARG A 1 84 ? 2.880 10.021 -0.374 1.00 92.44 84 ARG A C 1
ATOM 699 O O . ARG A 1 84 ? 3.263 11.074 0.133 1.00 92.44 84 ARG A O 1
ATOM 706 N N . ILE A 1 85 ? 1.634 9.816 -0.770 1.00 93.94 85 ILE A N 1
ATOM 707 C CA . ILE A 1 85 ? 0.564 10.801 -0.638 1.00 93.94 85 ILE A CA 1
ATOM 708 C C . ILE A 1 85 ? -0.467 10.225 0.336 1.00 93.94 85 ILE A C 1
ATOM 710 O O . ILE A 1 85 ? -1.203 9.308 -0.040 1.00 93.94 85 ILE A O 1
ATOM 714 N N . PRO A 1 86 ? -0.521 10.711 1.590 1.00 93.44 86 PRO A N 1
ATOM 715 C CA . PRO A 1 86 ? -1.539 10.291 2.544 1.00 93.44 86 PRO A CA 1
ATOM 716 C C . PRO A 1 86 ? -2.926 10.655 2.017 1.00 93.44 86 PRO A C 1
ATOM 718 O O . PRO A 1 86 ? -3.124 11.751 1.489 1.00 93.44 86 PRO A O 1
ATOM 721 N N . ALA A 1 87 ? -3.902 9.770 2.198 1.00 87.56 87 ALA A N 1
ATOM 722 C CA . ALA A 1 87 ? -5.290 10.138 1.978 1.00 87.56 87 ALA A CA 1
ATOM 723 C C . ALA A 1 87 ? -5.682 11.152 3.060 1.00 87.56 87 ALA A C 1
ATOM 725 O O . ALA A 1 87 ? -5.728 10.824 4.249 1.00 87.56 87 ALA A O 1
ATOM 726 N N . ILE A 1 88 ? -5.927 12.396 2.657 1.00 79.00 88 ILE A N 1
ATOM 727 C CA . ILE A 1 88 ? -6.469 13.407 3.558 1.00 79.00 88 ILE A CA 1
ATOM 728 C C . ILE A 1 88 ? -7.937 13.043 3.765 1.00 79.00 88 ILE A C 1
ATOM 730 O O . ILE A 1 88 ? -8.738 13.127 2.834 1.00 79.00 88 ILE A O 1
ATOM 734 N N . ILE A 1 89 ? -8.285 12.602 4.975 1.00 59.75 89 ILE A N 1
ATOM 735 C CA . ILE A 1 89 ? -9.684 12.549 5.390 1.00 59.75 89 ILE A CA 1
ATOM 736 C C . ILE A 1 89 ? -10.114 14.008 5.500 1.00 59.75 89 ILE A C 1
ATOM 738 O O . ILE A 1 89 ? -9.731 14.703 6.437 1.00 59.75 89 ILE A O 1
ATOM 742 N N . VAL A 1 90 ? -10.847 14.491 4.502 1.00 52.09 90 VAL A N 1
ATOM 743 C CA . VAL A 1 90 ? -11.625 15.715 4.664 1.00 52.09 90 VAL A CA 1
ATOM 744 C C . VAL A 1 90 ? -12.779 15.306 5.567 1.00 52.09 90 VAL A C 1
ATOM 746 O O . VAL A 1 90 ? -13.729 14.671 5.108 1.00 52.09 90 VAL A O 1
ATOM 749 N N . GLU A 1 91 ? -12.648 15.552 6.870 1.00 47.84 91 GLU A N 1
ATOM 750 C CA . GLU A 1 91 ? -13.800 15.460 7.760 1.00 47.84 91 GLU A CA 1
ATOM 751 C C . GLU A 1 91 ? -14.860 16.404 7.180 1.00 47.84 91 GLU A C 1
ATOM 753 O O . GLU A 1 91 ? -14.537 17.564 6.902 1.00 47.84 91 GLU A O 1
ATOM 758 N N . PRO A 1 92 ? -16.082 15.929 6.885 1.00 48.28 92 PRO A N 1
ATOM 759 C CA . PRO A 1 92 ? -17.123 16.828 6.426 1.00 48.28 92 PRO A CA 1
ATOM 760 C C . PRO A 1 92 ? -17.348 17.844 7.544 1.00 48.28 92 PRO A C 1
ATOM 762 O O . PRO A 1 92 ? -17.782 17.465 8.632 1.00 48.28 92 PRO A O 1
ATOM 765 N N . GLU A 1 93 ? -16.999 19.110 7.294 1.00 49.06 93 GLU A N 1
ATOM 766 C CA . GLU A 1 93 ? -17.309 20.205 8.209 1.00 49.06 93 GLU A CA 1
ATOM 767 C C . GLU A 1 93 ? -18.784 20.093 8.596 1.00 49.06 93 GLU A C 1
ATOM 769 O O . GLU A 1 93 ? -19.659 19.927 7.737 1.00 49.06 93 GLU A O 1
ATOM 774 N N . GLY A 1 94 ? -19.031 20.087 9.906 1.00 52.25 94 GLY A N 1
ATOM 775 C CA . GLY A 1 94 ? -20.350 19.889 10.476 1.00 52.25 94 GLY A CA 1
ATOM 776 C C . GLY A 1 94 ? -21.383 20.778 9.791 1.00 52.25 94 GLY A C 1
ATOM 777 O O . GLY A 1 94 ? -21.249 21.999 9.745 1.00 52.25 94 GLY A O 1
ATOM 778 N N . ARG A 1 95 ? -22.454 20.161 9.286 1.00 50.16 95 ARG A N 1
ATOM 779 C CA . ARG A 1 95 ? -23.728 20.866 9.173 1.00 50.16 95 ARG A CA 1
ATOM 780 C C . ARG A 1 95 ? -24.258 21.048 10.591 1.00 50.16 95 ARG A C 1
ATOM 782 O O . ARG A 1 95 ? -24.999 20.201 11.075 1.00 50.16 95 ARG A O 1
ATOM 789 N N . ASP A 1 96 ? -23.854 22.136 11.235 1.00 54.94 96 ASP A N 1
ATOM 790 C CA . ASP A 1 96 ? -24.726 22.794 12.200 1.00 54.94 96 ASP A CA 1
ATOM 791 C C . ASP A 1 96 ? -25.881 23.423 11.409 1.00 54.94 96 ASP A C 1
ATOM 793 O O . ASP A 1 96 ? -25.671 24.260 10.524 1.00 54.94 96 ASP A O 1
ATOM 797 N N . GLY A 1 97 ? -27.095 22.957 11.687 1.00 51.75 97 GLY A N 1
ATOM 798 C CA . GLY A 1 97 ? -28.345 23.443 11.109 1.00 51.75 97 GLY A CA 1
ATOM 799 C C . GLY A 1 97 ? -29.538 22.872 11.848 1.00 51.75 97 GLY A C 1
ATOM 800 O O . GLY A 1 97 ? -29.648 21.626 11.878 1.00 51.75 97 GLY A O 1
#